Protein AF-A0A6N3R9U4-F1 (afdb_monomer_lite)

Organism: NCBI:txid754091

pLDDT: mean 90.74, std 8.83, range [65.0, 98.69]

Foldseek 3Di:
DLVVVCVVVVHDSVVSVVVVVCVVVQNDDVPDDGPVNVVVVVVVVVVVVVVVVVVVVVVVVVVVVVVVVD

Radius of gyration: 25.48 Å; chains: 1; bounding box: 48×18×69 Å

InterPro domains:
  IPR002514 Transposase IS3/IS911family [PF01527] (1-50)
  IPR009057 Homedomain-like superfamily [SSF46689] (2-67)

Sequence (70 aa):
SISEGASRLSLPEGTLGQWVTAARKGLGTPGSRTVAELESEILQLRKALNEARLERDILKKQQRILHRSR

Structure (mmCIF, N/CA/C/O backbone):
data_AF-A0A6N3R9U4-F1
#
_entry.id   AF-A0A6N3R9U4-F1
#
loop_
_atom_site.group_PDB
_atom_site.id
_atom_site.type_symbol
_atom_site.label_atom_id
_atom_site.label_alt_id
_atom_site.label_comp_id
_atom_site.label_asym_id
_atom_site.label_entity_id
_atom_site.label_seq_id
_atom_site.pdbx_PDB_ins_code
_atom_site.Cartn_x
_atom_site.Cartn_y
_atom_site.Cartn_z
_atom_site.occupancy
_atom_site.B_iso_or_equiv
_atom_site.auth_seq_id
_atom_site.auth_comp_id
_atom_site.auth_asym_id
_atom_site.auth_atom_id
_atom_site.pdbx_PDB_model_num
ATOM 1 N N . SER A 1 1 ? -18.608 7.785 25.641 1.00 89.12 1 SER A N 1
ATOM 2 C CA . SER A 1 1 ? -17.814 6.669 26.227 1.00 89.12 1 SER A CA 1
ATOM 3 C C . SER A 1 1 ? -17.719 5.511 25.225 1.00 89.12 1 SER A C 1
ATOM 5 O O . SER A 1 1 ? -18.344 5.617 24.174 1.00 89.12 1 SER A O 1
ATOM 7 N N . ILE A 1 2 ? -16.961 4.429 25.495 1.00 91.50 2 ILE A N 1
ATOM 8 C CA . ILE A 1 2 ? -16.964 3.227 24.620 1.00 91.50 2 ILE A CA 1
ATOM 9 C C . ILE A 1 2 ? -18.374 2.618 24.577 1.00 91.50 2 ILE A C 1
ATOM 11 O O . ILE A 1 2 ? -18.893 2.415 23.488 1.00 91.50 2 ILE A O 1
ATOM 15 N N . SER A 1 3 ? -19.035 2.460 25.726 1.00 92.44 3 SER A N 1
ATOM 16 C CA . SER A 1 3 ? -20.443 2.044 25.843 1.00 92.44 3 SER A CA 1
ATOM 17 C C . SER A 1 3 ? -21.416 2.809 24.929 1.00 92.44 3 SER A C 1
ATOM 19 O O . SER A 1 3 ? -22.204 2.211 24.192 1.00 92.44 3 SER A O 1
ATOM 21 N N . GLU A 1 4 ? -21.327 4.142 24.905 1.00 95.81 4 GLU A N 1
ATOM 22 C CA . GLU A 1 4 ? -22.194 4.976 24.065 1.00 95.81 4 GLU A CA 1
ATOM 23 C C . GLU A 1 4 ? -21.899 4.794 22.567 1.00 95.81 4 GLU A C 1
ATOM 25 O O . GLU A 1 4 ? -22.818 4.692 21.755 1.00 95.81 4 GLU A O 1
ATOM 30 N N . GLY A 1 5 ? -20.618 4.708 22.195 1.00 94.06 5 GLY A N 1
ATOM 31 C CA . GLY A 1 5 ? -20.215 4.423 20.817 1.00 94.06 5 GLY A CA 1
ATOM 32 C C . GLY A 1 5 ? -20.659 3.033 20.359 1.00 94.06 5 GLY A C 1
ATOM 33 O O . GLY A 1 5 ? -21.133 2.879 19.237 1.00 94.06 5 GLY A O 1
ATOM 34 N N . ALA A 1 6 ? -20.569 2.038 21.241 1.00 95.50 6 ALA A N 1
ATOM 35 C CA . ALA A 1 6 ? -20.977 0.665 20.971 1.00 95.50 6 ALA A CA 1
ATOM 36 C C . ALA A 1 6 ? -22.494 0.579 20.749 1.00 95.50 6 ALA A C 1
ATOM 38 O O . ALA A 1 6 ? -22.935 -0.024 19.772 1.00 95.50 6 ALA A O 1
ATOM 39 N N . SER A 1 7 ? -23.276 1.285 21.574 1.00 96.19 7 SER A N 1
ATOM 40 C CA . SER A 1 7 ? -24.734 1.391 21.428 1.00 96.19 7 SER A CA 1
ATOM 41 C C . SER A 1 7 ? -25.146 2.021 20.093 1.00 96.19 7 SER A C 1
ATOM 43 O O . SER A 1 7 ? -25.998 1.475 19.398 1.00 96.19 7 SER A O 1
ATOM 45 N N . ARG A 1 8 ? -24.509 3.128 19.676 1.00 97.44 8 ARG A N 1
ATOM 46 C CA . ARG A 1 8 ? -24.801 3.788 18.384 1.00 97.44 8 ARG A CA 1
ATOM 47 C C . ARG A 1 8 ? -24.512 2.893 17.179 1.00 97.44 8 ARG A C 1
ATOM 49 O O . ARG A 1 8 ? -25.182 3.004 16.158 1.00 97.44 8 ARG A O 1
ATOM 56 N N . LEU A 1 9 ? -23.507 2.028 17.301 1.00 94.38 9 LEU A N 1
ATOM 57 C CA . LEU A 1 9 ? -23.078 1.111 16.247 1.00 94.38 9 LEU A CA 1
ATOM 58 C C . LEU A 1 9 ? -23.749 -0.266 16.335 1.00 94.38 9 LEU A C 1
ATOM 60 O O . LEU A 1 9 ? -23.497 -1.103 15.476 1.00 94.38 9 LEU A O 1
ATOM 64 N N . SER A 1 10 ? -24.598 -0.506 17.342 1.00 94.50 10 SER A N 1
ATOM 65 C CA . SER A 1 10 ? -25.202 -1.820 17.613 1.00 94.50 10 SER A CA 1
ATOM 66 C C . SER A 1 10 ? -24.163 -2.946 17.753 1.00 94.50 10 SER A C 1
ATOM 68 O O . SER A 1 10 ? -24.342 -4.045 17.233 1.00 94.50 10 SER A O 1
ATOM 70 N N . LEU A 1 11 ? -23.057 -2.671 18.454 1.00 93.56 11 LEU A N 1
ATOM 71 C CA . LEU A 1 11 ? -21.960 -3.615 18.696 1.00 93.56 11 LEU A CA 1
ATOM 72 C C . LEU A 1 11 ? -21.816 -3.917 20.197 1.00 93.56 11 LEU A C 1
ATOM 74 O O . LEU A 1 11 ? -22.099 -3.047 21.023 1.00 93.56 11 LEU A O 1
ATOM 78 N N . PRO A 1 12 ? -21.299 -5.099 20.583 1.00 94.94 12 PRO A N 1
ATOM 79 C CA . PRO A 1 12 ? -20.874 -5.339 21.958 1.00 94.94 12 PRO A CA 1
ATOM 80 C C . PRO A 1 12 ? -19.771 -4.358 22.379 1.00 94.94 12 PRO A C 1
ATOM 82 O O . PRO A 1 12 ? -18.820 -4.116 21.630 1.00 94.94 12 PRO A O 1
ATOM 85 N N . GLU A 1 13 ? -19.843 -3.839 23.608 1.00 95.38 13 GLU A N 1
ATOM 86 C CA . GLU A 1 13 ? -18.853 -2.884 24.131 1.00 95.38 13 GLU A CA 1
ATOM 87 C C . GLU A 1 13 ? -17.426 -3.455 24.101 1.00 95.38 13 GLU A C 1
ATOM 89 O O . GLU A 1 13 ? -16.478 -2.753 23.745 1.00 95.38 13 GLU A O 1
ATOM 94 N N . GLY A 1 14 ? -17.283 -4.756 24.382 1.00 93.75 14 GLY A N 1
ATOM 95 C CA . GLY A 1 14 ? -16.005 -5.465 24.307 1.00 93.75 14 GLY A CA 1
ATOM 96 C C . GLY A 1 14 ? -15.406 -5.495 22.899 1.00 93.75 14 GLY A C 1
ATOM 97 O O . GLY A 1 14 ? -14.197 -5.331 22.751 1.00 93.75 14 GLY A O 1
ATOM 98 N N . THR A 1 15 ? -16.237 -5.625 21.860 1.00 91.31 15 THR A N 1
ATOM 99 C CA . THR A 1 15 ? -15.792 -5.604 20.457 1.00 91.31 15 THR A CA 1
ATOM 100 C C . THR A 1 15 ? -15.271 -4.223 20.078 1.00 91.31 15 THR A C 1
ATOM 102 O O . THR A 1 15 ? -14.171 -4.103 19.538 1.00 91.31 15 THR A O 1
ATOM 105 N N . LEU A 1 16 ? -16.012 -3.165 20.427 1.00 92.81 16 LEU A N 1
ATOM 106 C CA . LEU A 1 16 ? -15.560 -1.799 20.168 1.00 92.81 16 LEU A CA 1
ATOM 107 C C . LEU A 1 16 ? -14.297 -1.463 20.975 1.00 92.81 16 LEU A C 1
ATOM 109 O O . LEU A 1 16 ? -13.374 -0.846 20.445 1.00 92.81 16 LEU A O 1
ATOM 113 N N . GLY A 1 17 ? -14.219 -1.911 22.230 1.00 93.50 17 GLY A N 1
ATOM 114 C CA . GLY A 1 17 ? -13.028 -1.771 23.067 1.00 93.50 17 GLY A CA 1
ATOM 115 C C . GLY A 1 17 ? -11.797 -2.424 22.437 1.00 93.50 17 GLY A C 1
ATOM 116 O O . GLY A 1 17 ? -10.753 -1.781 22.327 1.00 93.50 17 GLY A O 1
ATOM 117 N N . GLN A 1 18 ? -11.931 -3.658 21.943 1.00 91.31 18 GLN A N 1
ATOM 118 C CA . GLN A 1 18 ? -10.857 -4.365 21.240 1.00 91.31 18 GLN A CA 1
ATOM 119 C C . GLN A 1 18 ? -10.396 -3.622 19.982 1.00 91.31 18 GLN A C 1
ATOM 121 O O . GLN A 1 18 ? -9.191 -3.469 19.779 1.00 91.31 18 GLN A O 1
ATOM 126 N N . TRP A 1 19 ? -11.322 -3.113 19.166 1.00 89.12 19 TRP A N 1
ATOM 127 C CA . TRP A 1 19 ? -10.975 -2.337 17.970 1.00 89.12 19 TRP A CA 1
ATOM 128 C C . TRP A 1 19 ? -10.262 -1.030 18.314 1.00 89.12 19 TRP A C 1
ATOM 130 O O . TRP A 1 19 ? -9.264 -0.692 17.681 1.00 89.12 19 TRP A O 1
ATOM 140 N N . VAL A 1 20 ? -10.709 -0.320 19.354 1.00 90.00 20 VAL A N 1
ATOM 141 C CA . VAL A 1 20 ? -10.045 0.903 19.828 1.00 90.00 20 VAL A CA 1
ATOM 142 C C . VAL A 1 20 ? -8.639 0.601 20.351 1.00 90.00 20 VAL A C 1
ATOM 144 O O . VAL A 1 20 ? -7.705 1.346 20.052 1.00 90.00 20 VAL A O 1
ATOM 147 N N . THR A 1 21 ? -8.448 -0.487 21.100 1.00 89.88 21 THR A N 1
ATOM 148 C CA . THR A 1 21 ? -7.114 -0.909 21.552 1.00 89.88 21 THR A CA 1
ATOM 149 C C . THR A 1 21 ? -6.212 -1.294 20.379 1.00 89.88 21 THR A C 1
ATOM 151 O O . THR A 1 21 ? -5.046 -0.902 20.376 1.00 89.88 21 THR A O 1
ATOM 154 N N . ALA A 1 22 ? -6.726 -2.022 19.385 1.00 84.50 22 ALA A N 1
ATOM 155 C CA . ALA A 1 22 ? -5.977 -2.377 18.180 1.00 84.50 22 ALA A CA 1
ATOM 156 C C . ALA A 1 22 ? -5.545 -1.120 17.408 1.00 84.50 22 ALA A C 1
ATOM 158 O O . ALA A 1 22 ? -4.352 -0.932 17.172 1.00 84.50 22 ALA A O 1
ATOM 159 N N . ALA A 1 23 ? -6.477 -0.196 17.157 1.00 83.19 23 ALA A N 1
ATOM 160 C CA . ALA A 1 23 ? -6.198 1.075 16.493 1.00 83.19 23 ALA A CA 1
ATOM 161 C C . ALA A 1 23 ? -5.142 1.910 17.240 1.00 83.19 23 ALA A C 1
ATOM 163 O O . ALA A 1 23 ? -4.219 2.437 16.623 1.00 83.19 23 ALA A O 1
ATOM 164 N N . ARG A 1 24 ? -5.212 1.980 18.579 1.00 85.31 24 ARG A N 1
ATOM 165 C CA . ARG A 1 24 ? -4.201 2.670 19.408 1.00 85.31 24 ARG A CA 1
ATOM 166 C C . ARG A 1 24 ? -2.814 2.037 19.324 1.00 85.31 24 ARG A C 1
ATOM 168 O O . ARG A 1 24 ? -1.825 2.744 19.468 1.00 85.31 24 ARG A O 1
ATOM 175 N N . LYS A 1 25 ? -2.738 0.724 19.108 1.00 84.44 25 LYS A N 1
ATOM 176 C CA . LYS A 1 25 ? -1.479 -0.003 18.899 1.00 84.44 25 LYS A CA 1
ATOM 177 C C . LYS A 1 25 ? -0.978 0.079 17.452 1.00 84.44 25 LYS A C 1
ATOM 179 O O . LYS A 1 25 ? 0.028 -0.545 17.139 1.00 84.44 25 LYS A O 1
ATOM 184 N N . GLY A 1 26 ? -1.682 0.794 16.569 1.00 75.00 26 GLY A N 1
ATOM 185 C CA . GLY A 1 26 ? -1.390 0.802 15.135 1.00 75.00 26 GLY A CA 1
ATOM 186 C C . GLY A 1 26 ? -1.637 -0.553 14.465 1.00 75.00 26 GLY A C 1
ATOM 187 O O . GLY A 1 26 ? -1.184 -0.780 13.347 1.00 75.00 26 GLY A O 1
ATOM 188 N N . LEU A 1 27 ? -2.344 -1.462 15.141 1.00 74.25 27 LEU A N 1
ATOM 189 C CA . LEU A 1 27 ? -2.749 -2.738 14.578 1.00 74.25 27 LEU A CA 1
ATOM 190 C C . LEU A 1 27 ? -3.983 -2.461 13.723 1.00 74.25 27 LEU A C 1
ATOM 192 O O . LEU A 1 27 ? -5.037 -2.083 14.241 1.00 74.25 27 LEU A O 1
ATOM 196 N N . GLY A 1 28 ? -3.815 -2.581 12.406 1.00 6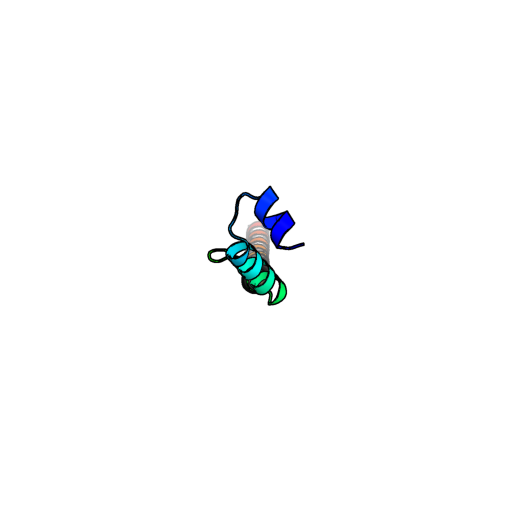8.81 28 GLY A N 1
ATOM 197 C CA . GLY A 1 28 ? -4.901 -2.429 11.446 1.00 68.81 28 GLY A CA 1
ATOM 198 C C . GLY A 1 28 ? -6.060 -3.382 11.741 1.00 68.81 28 GLY A C 1
ATOM 199 O O . GLY A 1 28 ? -5.932 -4.351 12.496 1.00 68.81 28 GLY A O 1
ATOM 200 N N . THR A 1 29 ? -7.212 -3.110 11.139 1.00 67.94 29 THR A N 1
ATOM 201 C CA . THR A 1 29 ? -8.337 -4.044 11.175 1.00 67.94 29 THR A CA 1
ATOM 202 C C . THR A 1 29 ? -7.899 -5.412 10.636 1.00 67.94 29 THR A C 1
ATOM 204 O O . THR A 1 29 ? -7.168 -5.469 9.641 1.00 67.94 29 THR A O 1
ATOM 207 N N . PRO A 1 30 ? -8.326 -6.527 11.260 1.00 65.00 30 PRO A N 1
ATOM 208 C CA . PRO A 1 30 ? -8.057 -7.857 10.729 1.00 65.00 30 PRO A CA 1
ATOM 209 C C . PRO A 1 30 ? -8.496 -7.945 9.262 1.00 65.00 30 PRO A C 1
ATOM 211 O O . PRO A 1 30 ? -9.648 -7.661 8.943 1.00 65.00 30 PRO A O 1
ATOM 214 N N . GLY A 1 31 ? -7.565 -8.295 8.371 1.00 66.94 31 GLY A N 1
ATOM 215 C CA . GLY A 1 31 ? -7.807 -8.398 6.927 1.00 66.94 31 GLY A CA 1
ATOM 216 C C . GLY A 1 31 ? -7.476 -7.149 6.097 1.00 66.94 31 GLY A C 1
ATOM 217 O O . GLY A 1 31 ? -7.524 -7.232 4.872 1.00 66.94 31 GLY A O 1
ATOM 218 N N . SER A 1 32 ? -7.103 -6.018 6.711 1.00 75.31 32 SER A N 1
ATOM 219 C CA . SER A 1 32 ? -6.601 -4.843 5.981 1.00 75.31 32 SER A CA 1
ATOM 220 C C . SER A 1 32 ? -5.081 -4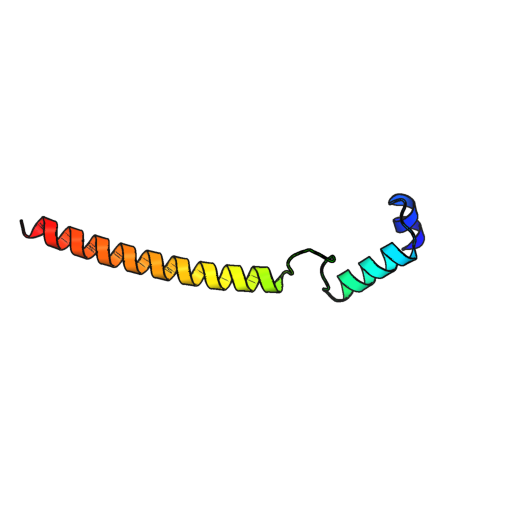.877 5.841 1.00 75.31 32 SER A C 1
ATOM 222 O O . SER A 1 32 ? -4.374 -5.182 6.801 1.00 75.31 32 SER A O 1
ATOM 224 N N . ARG A 1 33 ? -4.574 -4.470 4.670 1.00 80.88 33 ARG A N 1
ATOM 225 C CA . ARG A 1 33 ? -3.152 -4.150 4.486 1.00 80.88 33 ARG A CA 1
ATOM 226 C C . ARG A 1 33 ? -2.781 -2.996 5.422 1.00 80.88 33 ARG A C 1
ATOM 228 O O . ARG A 1 33 ? -3.539 -2.032 5.563 1.00 80.88 33 ARG A O 1
ATOM 235 N N . THR A 1 34 ? -1.649 -3.119 6.094 1.00 83.69 34 THR A N 1
ATOM 236 C CA . THR A 1 34 ? -1.120 -2.105 7.008 1.00 83.69 34 THR A CA 1
ATOM 237 C C . THR A 1 34 ? -0.515 -0.933 6.233 1.00 83.69 34 THR A C 1
ATOM 239 O O . THR A 1 34 ? -0.142 -1.056 5.065 1.00 83.69 34 THR A O 1
ATOM 242 N N . VAL A 1 35 ? -0.379 0.220 6.896 1.00 85.06 35 VAL A N 1
ATOM 243 C CA . VAL A 1 35 ? 0.270 1.401 6.300 1.00 85.06 35 VAL A CA 1
ATOM 244 C C . VAL A 1 35 ? 1.723 1.098 5.921 1.00 85.06 35 VAL A C 1
ATOM 246 O O . VAL A 1 35 ? 2.138 1.437 4.821 1.00 85.06 35 VAL A O 1
ATOM 249 N N . ALA A 1 36 ? 2.464 0.385 6.773 1.00 86.88 36 ALA A N 1
ATOM 250 C CA . ALA A 1 36 ? 3.859 0.027 6.511 1.00 86.88 36 ALA A CA 1
ATOM 251 C C . ALA A 1 36 ? 4.024 -0.860 5.261 1.00 86.88 36 ALA A C 1
ATOM 253 O O . ALA A 1 36 ? 4.952 -0.673 4.474 1.00 86.88 36 ALA A O 1
ATOM 254 N N . GLU A 1 37 ? 3.108 -1.809 5.046 1.00 89.81 37 GLU A N 1
ATOM 255 C CA . GLU A 1 37 ? 3.098 -2.634 3.833 1.00 89.81 37 GLU A CA 1
ATOM 256 C C . GLU A 1 37 ? 2.845 -1.789 2.578 1.00 89.81 37 GLU A C 1
ATOM 258 O O . GLU A 1 37 ? 3.538 -1.961 1.575 1.00 89.81 37 GLU A O 1
ATOM 263 N N . LEU A 1 38 ? 1.899 -0.846 2.639 1.00 93.94 38 LEU A N 1
ATOM 264 C CA . LEU A 1 38 ? 1.619 0.081 1.537 1.00 93.94 38 LEU A CA 1
ATOM 265 C C . LEU A 1 38 ? 2.805 1.012 1.249 1.00 93.94 38 LEU A C 1
ATOM 267 O O . LEU A 1 38 ? 3.144 1.242 0.091 1.00 93.94 38 LEU A O 1
ATOM 271 N N . GLU A 1 39 ? 3.463 1.537 2.282 1.00 95.81 39 GLU A N 1
ATOM 272 C CA . GLU A 1 39 ? 4.652 2.383 2.133 1.00 95.81 39 GLU A CA 1
ATOM 273 C C . GLU A 1 39 ? 5.812 1.624 1.476 1.00 95.81 39 GLU A C 1
ATOM 275 O O . GLU A 1 39 ? 6.461 2.149 0.565 1.00 95.81 39 GLU A O 1
ATOM 280 N N . SER A 1 40 ? 6.035 0.370 1.883 1.00 96.88 40 SER A N 1
ATOM 281 C CA . SER A 1 40 ? 7.025 -0.522 1.270 1.00 96.88 40 SER A CA 1
ATOM 282 C C . SER A 1 40 ? 6.729 -0.765 -0.212 1.00 96.88 40 SER A C 1
ATOM 284 O O . SER A 1 40 ? 7.609 -0.625 -1.064 1.00 96.88 40 SER A O 1
ATOM 286 N N . GLU A 1 41 ? 5.475 -1.056 -0.552 1.00 97.38 41 GLU A N 1
ATOM 287 C CA . GLU A 1 41 ? 5.049 -1.261 -1.936 1.00 97.38 41 GLU A CA 1
ATOM 288 C C . GLU A 1 41 ? 5.217 0.008 -2.782 1.00 97.38 41 GLU A C 1
ATOM 290 O O . GLU A 1 41 ? 5.762 -0.056 -3.884 1.00 97.38 41 GLU A O 1
ATOM 295 N N . ILE A 1 42 ? 4.847 1.182 -2.257 1.00 98.25 42 ILE A N 1
ATOM 296 C CA . ILE A 1 42 ? 5.069 2.470 -2.932 1.00 98.25 42 ILE A CA 1
ATOM 297 C C . ILE A 1 42 ? 6.558 2.685 -3.214 1.00 98.25 42 ILE A C 1
ATOM 299 O O . ILE A 1 42 ? 6.915 3.141 -4.305 1.00 98.25 42 ILE A O 1
ATOM 303 N N . LEU A 1 43 ? 7.435 2.364 -2.261 1.00 98.44 43 LEU A N 1
ATOM 304 C CA . LEU A 1 43 ? 8.879 2.495 -2.440 1.00 98.44 43 LEU A CA 1
ATOM 305 C C . LEU A 1 43 ? 9.390 1.583 -3.567 1.00 98.44 43 LEU A C 1
ATOM 307 O O . LEU A 1 43 ? 10.121 2.046 -4.446 1.00 98.44 43 LEU A O 1
ATOM 311 N N . GLN A 1 44 ? 8.965 0.317 -3.580 1.00 98.56 44 GLN A N 1
ATOM 312 C CA . GLN A 1 44 ? 9.345 -0.644 -4.621 1.00 98.56 44 GLN A CA 1
ATOM 313 C C . GLN A 1 44 ? 8.821 -0.230 -6.000 1.00 98.56 44 GLN A C 1
ATOM 315 O O . GLN A 1 44 ? 9.5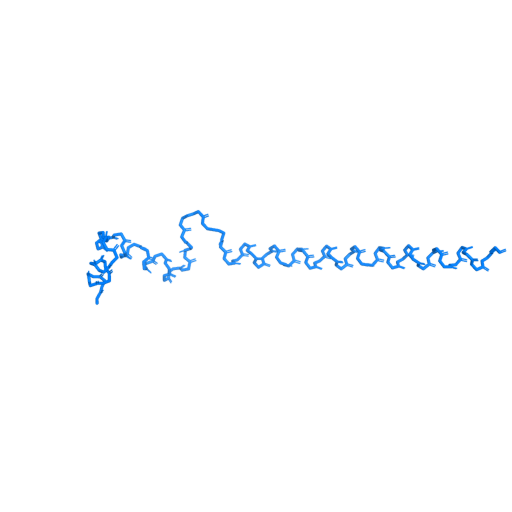75 -0.218 -6.974 1.00 98.56 44 GLN A O 1
ATOM 320 N N . LEU A 1 45 ? 7.558 0.193 -6.088 1.00 98.62 45 LEU A N 1
ATOM 321 C CA . LEU A 1 45 ? 6.952 0.638 -7.342 1.00 98.62 45 LEU A CA 1
ATOM 322 C C . LEU A 1 45 ? 7.632 1.891 -7.896 1.00 98.62 45 LEU A C 1
ATOM 324 O O . LEU A 1 45 ? 7.861 1.985 -9.101 1.00 98.62 45 LEU 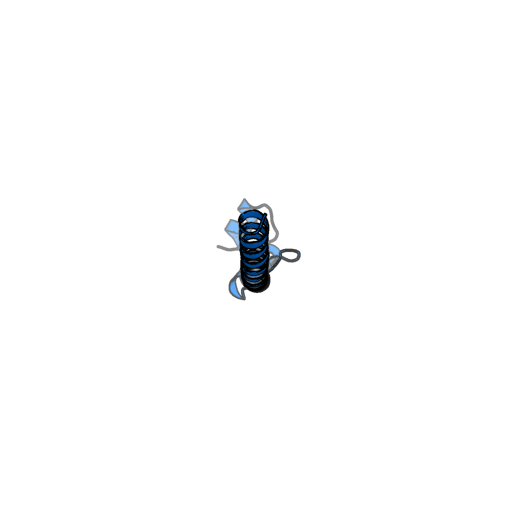A O 1
ATOM 328 N N . ARG A 1 46 ? 8.008 2.847 -7.037 1.00 98.69 46 ARG A N 1
ATOM 329 C CA . ARG A 1 46 ? 8.768 4.035 -7.461 1.00 98.69 46 ARG A CA 1
ATOM 330 C C . ARG A 1 46 ? 10.130 3.661 -8.037 1.00 98.69 46 ARG A C 1
ATOM 332 O O . ARG A 1 46 ? 10.536 4.251 -9.039 1.00 98.69 46 ARG A O 1
ATOM 339 N N . LYS A 1 47 ? 10.817 2.687 -7.436 1.00 98.62 47 LYS A N 1
ATOM 340 C CA . LYS A 1 47 ? 12.096 2.176 -7.941 1.00 98.62 47 LYS A CA 1
ATOM 341 C C . LYS A 1 47 ? 11.924 1.525 -9.318 1.00 98.62 47 LYS A C 1
ATOM 343 O O . LYS A 1 47 ? 12.553 1.979 -10.271 1.00 98.62 47 LYS A O 1
ATOM 348 N N . ALA A 1 48 ? 11.012 0.561 -9.437 1.00 98.50 48 ALA A N 1
ATOM 349 C CA . ALA A 1 48 ? 10.746 -0.147 -10.690 1.00 98.50 48 ALA A CA 1
ATOM 350 C C . ALA A 1 48 ? 10.302 0.804 -11.817 1.00 98.50 48 ALA A C 1
ATOM 352 O O . ALA A 1 48 ? 10.733 0.682 -12.963 1.00 98.50 48 ALA A O 1
ATOM 353 N N . LEU A 1 49 ? 9.483 1.811 -11.494 1.00 98.62 49 LEU A N 1
ATOM 354 C CA . LEU A 1 49 ? 9.057 2.820 -12.462 1.00 98.62 49 LEU A CA 1
ATOM 355 C C . LEU A 1 49 ? 10.234 3.652 -12.989 1.00 98.62 49 LEU A C 1
ATOM 357 O O . LEU A 1 49 ? 10.268 3.990 -14.174 1.00 98.62 49 LEU A O 1
ATOM 361 N N . ASN A 1 50 ? 11.179 4.015 -12.123 1.00 98.50 50 ASN A N 1
ATOM 362 C CA . ASN A 1 50 ? 12.360 4.765 -12.536 1.00 98.50 50 ASN A CA 1
ATOM 363 C C . ASN A 1 50 ? 13.283 3.918 -13.419 1.00 98.50 50 ASN A C 1
ATOM 365 O O . ASN A 1 50 ? 13.739 4.413 -14.447 1.00 98.50 50 ASN A O 1
ATOM 369 N N . GLU A 1 51 ? 13.494 2.647 -13.078 1.00 98.50 51 GLU A N 1
ATOM 370 C CA . GLU A 1 51 ? 14.268 1.700 -13.892 1.00 98.50 51 GLU A CA 1
ATOM 371 C C . GLU A 1 51 ? 13.652 1.536 -15.291 1.00 98.50 51 GLU A C 1
ATOM 373 O O . GLU A 1 51 ? 14.316 1.802 -16.294 1.00 98.50 51 GLU A O 1
ATOM 378 N N . ALA A 1 52 ? 12.346 1.266 -15.374 1.00 98.50 52 ALA A N 1
ATOM 379 C CA . ALA A 1 52 ? 11.638 1.132 -16.649 1.00 98.50 52 ALA A CA 1
ATOM 380 C C . ALA A 1 52 ? 11.692 2.414 -17.507 1.00 98.50 52 ALA A C 1
ATOM 382 O O . ALA A 1 52 ? 11.749 2.365 -18.740 1.00 98.50 52 ALA A O 1
ATOM 383 N N . ARG A 1 53 ? 11.681 3.596 -16.875 1.00 98.38 53 ARG A N 1
ATOM 384 C CA . ARG A 1 53 ? 11.845 4.878 -17.583 1.00 98.38 53 ARG A CA 1
ATOM 385 C C . ARG A 1 53 ? 13.242 5.019 -18.178 1.00 98.38 53 ARG A C 1
ATOM 387 O O . ARG A 1 53 ? 13.342 5.427 -19.334 1.00 98.38 53 ARG A O 1
ATOM 394 N N . LEU A 1 54 ? 14.284 4.667 -17.424 1.00 98.38 54 LEU A N 1
ATOM 395 C CA . LEU A 1 54 ? 15.668 4.705 -17.901 1.00 98.38 54 LEU A CA 1
ATOM 396 C C . LEU A 1 54 ? 15.872 3.758 -19.085 1.00 98.38 54 LEU A C 1
ATOM 398 O O . LEU A 1 54 ? 16.392 4.181 -20.117 1.00 98.38 54 LEU A O 1
ATOM 402 N N . GLU 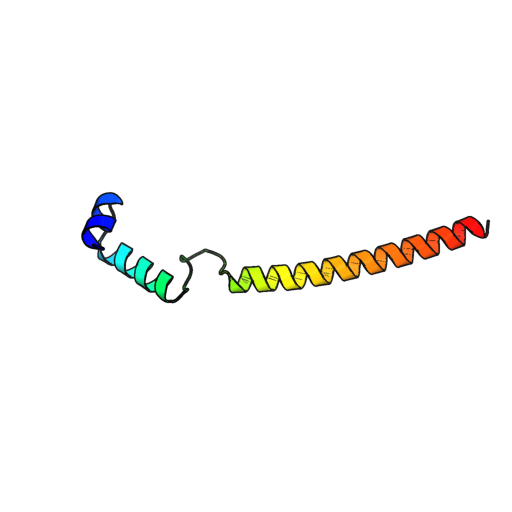A 1 55 ? 15.402 2.515 -18.977 1.00 98.12 55 GLU A N 1
ATOM 403 C CA . GLU A 1 55 ? 15.474 1.527 -20.060 1.00 98.12 55 GLU A CA 1
ATOM 404 C C . GLU A 1 55 ? 14.802 2.041 -21.337 1.00 98.12 55 GLU A C 1
ATOM 406 O O . GLU A 1 55 ? 15.405 2.061 -22.414 1.00 98.12 55 GLU A O 1
ATOM 411 N N . ARG A 1 56 ? 13.572 2.553 -21.215 1.00 98.12 56 ARG A N 1
ATOM 412 C CA . ARG A 1 56 ? 12.843 3.152 -22.338 1.00 98.12 56 ARG A CA 1
ATOM 413 C C . ARG A 1 56 ? 13.622 4.301 -22.976 1.00 98.12 56 ARG A C 1
ATOM 415 O O . ARG A 1 56 ? 13.628 4.434 -24.201 1.00 98.12 56 ARG A O 1
ATOM 422 N N . ASP A 1 57 ? 14.235 5.162 -22.174 1.00 97.75 57 ASP A N 1
ATOM 423 C CA . ASP A 1 57 ? 14.939 6.340 -22.678 1.00 97.75 57 ASP A CA 1
ATOM 424 C C . ASP A 1 57 ? 16.243 5.960 -23.394 1.00 97.75 57 ASP A C 1
ATOM 426 O O . ASP A 1 57 ? 16.559 6.545 -24.436 1.00 97.75 57 ASP A O 1
ATOM 430 N N . ILE A 1 58 ? 16.936 4.918 -22.922 1.00 97.38 58 ILE A N 1
ATOM 431 C CA . ILE A 1 58 ? 18.066 4.302 -23.629 1.00 97.38 58 ILE A CA 1
ATOM 432 C C . ILE A 1 58 ? 17.608 3.778 -24.992 1.00 97.38 58 ILE A C 1
ATOM 434 O O . ILE A 1 58 ? 18.186 4.153 -26.015 1.00 97.38 58 ILE A O 1
ATOM 438 N N . LEU A 1 59 ? 16.542 2.973 -25.031 1.00 96.94 59 LEU A N 1
ATOM 439 C CA . LEU A 1 59 ? 16.025 2.399 -26.277 1.00 96.94 59 LEU A CA 1
ATOM 440 C C . LEU A 1 59 ? 15.611 3.486 -27.275 1.00 96.94 59 LEU A C 1
ATOM 442 O O . LEU A 1 59 ? 15.992 3.440 -28.445 1.00 96.94 59 LEU A O 1
ATOM 446 N N . LYS A 1 60 ? 14.913 4.529 -26.812 1.00 97.31 60 LYS A N 1
ATOM 447 C CA . LYS A 1 60 ? 14.552 5.683 -27.649 1.00 97.31 60 LYS A CA 1
ATOM 448 C C . LYS A 1 60 ? 15.776 6.410 -28.199 1.00 97.31 60 LYS A C 1
ATOM 450 O O . LYS A 1 60 ? 15.762 6.846 -29.351 1.00 97.31 60 LYS A O 1
ATOM 455 N N . LYS A 1 61 ? 16.833 6.573 -27.398 1.00 96.38 61 LYS A N 1
ATOM 456 C CA . LYS A 1 61 ? 18.083 7.196 -27.852 1.00 96.38 61 LYS A CA 1
ATOM 457 C C . LYS A 1 61 ? 18.744 6.360 -28.950 1.00 96.38 61 LYS A C 1
ATOM 459 O O . LYS A 1 61 ? 19.106 6.923 -29.980 1.00 96.38 61 LYS A O 1
ATOM 464 N N . GLN A 1 62 ? 18.841 5.044 -28.763 1.00 95.31 62 GLN A N 1
ATOM 465 C CA . GLN A 1 62 ? 19.390 4.125 -29.767 1.00 95.31 62 GLN A CA 1
ATOM 466 C C . GLN A 1 62 ? 18.577 4.154 -31.065 1.00 95.31 62 GLN A C 1
ATOM 468 O O . GLN A 1 62 ? 19.143 4.297 -32.147 1.00 95.31 62 GLN A O 1
ATOM 473 N N . GLN A 1 63 ? 17.245 4.131 -30.964 1.00 94.00 63 GLN A N 1
ATOM 474 C CA . GLN A 1 63 ? 16.360 4.240 -32.121 1.00 94.00 63 GLN A CA 1
ATOM 475 C C . GLN A 1 63 ? 16.619 5.533 -32.907 1.00 94.00 63 GLN A C 1
ATOM 477 O O . GLN A 1 63 ? 16.749 5.484 -34.128 1.00 94.00 63 GLN A O 1
ATOM 482 N N . ARG A 1 64 ? 16.740 6.684 -32.232 1.00 92.81 64 ARG A N 1
ATOM 483 C CA . ARG A 1 64 ? 17.040 7.966 -32.895 1.00 92.81 64 ARG A CA 1
ATOM 484 C C . ARG A 1 64 ? 18.383 7.958 -33.621 1.00 92.81 64 ARG A C 1
ATOM 486 O O . ARG A 1 64 ? 18.463 8.493 -34.721 1.00 92.81 64 ARG A O 1
ATOM 493 N N . ILE A 1 65 ? 19.415 7.366 -33.019 1.00 94.31 65 ILE A N 1
ATOM 494 C CA . ILE A 1 65 ? 20.736 7.235 -33.652 1.00 94.31 65 ILE A CA 1
ATOM 495 C C . ILE A 1 65 ? 20.616 6.389 -34.922 1.00 94.31 65 ILE A C 1
ATOM 497 O O . ILE A 1 65 ? 21.022 6.844 -35.986 1.00 94.31 65 ILE A O 1
ATOM 501 N N . LEU A 1 66 ? 19.971 5.222 -34.835 1.00 91.69 66 LEU A N 1
ATOM 502 C CA . LEU A 1 66 ? 19.778 4.327 -35.977 1.00 91.69 66 LEU A CA 1
ATOM 503 C C . LEU A 1 66 ? 19.033 4.998 -37.142 1.00 91.69 66 LEU A C 1
ATOM 505 O O . LEU A 1 66 ? 19.413 4.806 -38.292 1.00 91.69 66 LEU A O 1
ATOM 509 N N . HIS A 1 67 ? 17.991 5.787 -36.858 1.00 89.50 67 HIS A N 1
ATOM 510 C 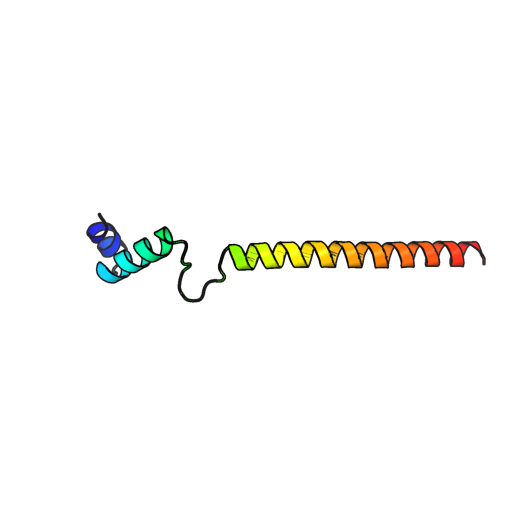CA . HIS A 1 67 ? 17.232 6.498 -37.897 1.00 89.50 67 HIS A CA 1
ATOM 511 C C . HIS A 1 67 ? 18.042 7.612 -38.566 1.00 89.50 67 HIS A C 1
ATOM 513 O O . HIS A 1 67 ? 17.815 7.894 -39.732 1.00 89.50 67 HIS A O 1
ATOM 519 N N . ARG A 1 68 ? 18.971 8.250 -37.845 1.00 82.88 68 ARG A N 1
ATOM 520 C CA . ARG A 1 68 ? 19.818 9.322 -38.389 1.00 82.88 68 ARG A CA 1
ATOM 521 C C . ARG A 1 68 ? 20.965 8.795 -39.259 1.00 82.88 68 ARG A C 1
ATOM 523 O O . ARG A 1 68 ? 21.527 9.554 -40.038 1.00 82.88 68 ARG A O 1
ATOM 530 N N . SER A 1 69 ? 21.341 7.531 -39.085 1.00 82.12 69 SER A N 1
ATOM 531 C CA . SER A 1 69 ? 22.416 6.874 -39.838 1.00 82.12 69 SER A CA 1
ATOM 532 C C . SER A 1 69 ? 21.951 6.196 -41.137 1.00 82.12 69 SER A C 1
ATOM 534 O O . SER A 1 69 ? 22.776 5.565 -41.793 1.00 82.12 69 SER A O 1
ATOM 536 N N . ARG A 1 70 ? 20.662 6.284 -41.486 1.00 69.19 70 ARG A N 1
ATOM 537 C CA . ARG A 1 70 ? 20.077 5.805 -42.749 1.00 69.19 70 ARG A CA 1
ATOM 538 C C . ARG A 1 70 ? 19.761 6.981 -43.660 1.00 69.19 70 ARG A C 1
ATOM 540 O O . ARG A 1 70 ? 19.851 6.774 -44.886 1.00 69.19 70 ARG A O 1
#

Secondary structure (DSSP, 8-state):
-HHHHHHHHT--HHHHHHHHHHHHTT-PPTTSPPHHHHHHHHHHHHHHHHHHHHHHHHHHHHHHHHHHT-